Protein AF-A0A8G1W1I5-F1 (afdb_monomer_lite)

InterPro domains:
  IPR006011 Syntaxin, N-terminal domain [PF00804] (60-142)
  IPR010989 SNARE [SSF47661] (13-156)

pLDDT: mean 80.68, std 20.78, range [27.42, 98.44]

Structure (mmCIF, N/CA/C/O backbone):
data_AF-A0A8G1W1I5-F1
#
_entry.id   AF-A0A8G1W1I5-F1
#
loop_
_atom_site.group_PDB
_atom_site.id
_atom_site.type_symbol
_atom_site.label_atom_id
_atom_site.label_alt_id
_atom_site.label_comp_id
_atom_site.label_asym_id
_atom_site.label_entity_id
_atom_site.label_seq_id
_atom_site.pdbx_PDB_ins_code
_atom_site.Cartn_x
_atom_site.Cartn_y
_atom_site.Cartn_z
_atom_site.occupancy
_atom_site.B_iso_or_equiv
_atom_site.auth_seq_id
_atom_site.auth_comp_id
_atom_site.auth_asym_id
_atom_site.auth_atom_id
_atom_site.pdbx_PDB_model_num
ATOM 1 N N . MET A 1 1 ? -33.679 -5.484 43.667 1.00 39.00 1 MET A N 1
ATOM 2 C CA . MET A 1 1 ? -32.614 -6.368 43.149 1.00 39.00 1 MET A CA 1
ATOM 3 C C . MET A 1 1 ? -31.775 -5.535 42.198 1.00 39.00 1 MET A C 1
ATOM 5 O O . MET A 1 1 ? -32.315 -5.038 41.221 1.00 39.00 1 MET A O 1
ATOM 9 N N . ASN A 1 2 ? -30.527 -5.257 42.581 1.00 41.75 2 ASN A N 1
ATOM 10 C CA . ASN A 1 2 ? -29.626 -4.349 41.871 1.00 41.75 2 ASN A CA 1
ATOM 11 C C . ASN A 1 2 ? -29.251 -4.920 40.501 1.00 41.75 2 ASN A C 1
ATOM 13 O O . ASN A 1 2 ? -28.700 -6.016 40.429 1.00 41.75 2 ASN A O 1
ATOM 17 N N . ALA A 1 3 ? -29.507 -4.153 39.441 1.00 48.00 3 ALA A N 1
ATOM 18 C CA . ALA A 1 3 ? -28.845 -4.335 38.160 1.00 48.00 3 ALA A CA 1
ATOM 19 C C . ALA A 1 3 ? -27.374 -3.956 38.358 1.00 48.00 3 ALA A C 1
ATOM 21 O O . ALA A 1 3 ? -27.036 -2.781 38.509 1.00 48.00 3 ALA A O 1
ATOM 22 N N . ILE A 1 4 ? -26.506 -4.960 38.457 1.00 47.53 4 ILE A N 1
ATOM 23 C CA . ILE A 1 4 ? -25.065 -4.743 38.445 1.00 47.53 4 ILE A CA 1
ATOM 24 C C . ILE A 1 4 ? -24.743 -4.273 37.030 1.00 47.53 4 ILE A C 1
ATOM 26 O O . ILE A 1 4 ? -24.875 -5.028 36.072 1.00 47.53 4 ILE A O 1
ATOM 30 N N . ALA A 1 5 ? -24.387 -3.000 36.904 1.00 53.69 5 ALA A N 1
ATOM 31 C CA . ALA A 1 5 ? -23.828 -2.437 35.691 1.00 53.69 5 ALA A CA 1
ATOM 32 C C . ALA A 1 5 ? -22.434 -3.046 35.443 1.00 53.69 5 ALA A C 1
ATOM 34 O O . ALA A 1 5 ? -21.409 -2.422 35.702 1.00 53.69 5 ALA A O 1
ATOM 35 N N . GLU A 1 6 ? -22.384 -4.283 34.953 1.00 52.25 6 GLU A N 1
ATOM 36 C CA . GLU A 1 6 ? -21.333 -4.689 34.021 1.00 52.25 6 GLU A CA 1
ATOM 37 C C . GLU A 1 6 ? -21.623 -3.858 32.752 1.00 52.25 6 GLU A C 1
ATOM 39 O O . GLU A 1 6 ? -22.644 -4.060 32.115 1.00 52.25 6 GLU A O 1
ATOM 44 N N . GLN A 1 7 ? -20.901 -2.807 32.360 1.00 58.50 7 GLN A N 1
ATOM 45 C CA . GLN A 1 7 ? -19.513 -2.863 31.933 1.00 58.50 7 GLN A CA 1
ATOM 46 C C . GLN A 1 7 ? -18.918 -1.451 31.701 1.00 58.50 7 GLN A C 1
ATOM 48 O O . GLN A 1 7 ? -19.291 -0.770 30.748 1.00 58.50 7 GLN A O 1
ATOM 53 N N . PRO A 1 8 ? -17.910 -1.031 32.485 1.00 56.16 8 PRO A N 1
ATOM 54 C CA . PRO A 1 8 ? -17.004 0.068 32.104 1.00 56.16 8 PRO A CA 1
ATOM 55 C C . PRO A 1 8 ? -15.676 -0.430 31.494 1.00 56.16 8 PRO A C 1
ATOM 57 O O . PRO A 1 8 ? -15.034 0.266 30.702 1.00 56.16 8 PRO A O 1
ATOM 60 N N . ALA A 1 9 ? -15.251 -1.644 31.860 1.00 60.19 9 ALA A N 1
ATOM 61 C CA . ALA A 1 9 ? -13.936 -2.188 31.510 1.00 60.19 9 ALA A CA 1
ATOM 62 C C . ALA A 1 9 ? -13.854 -2.719 30.063 1.00 60.19 9 ALA A C 1
ATOM 64 O O . ALA A 1 9 ? -12.841 -2.525 29.386 1.00 60.19 9 ALA A O 1
ATOM 65 N N . ASP A 1 10 ? -14.930 -3.333 29.565 1.00 79.12 10 ASP A N 1
ATOM 66 C CA . ASP A 1 10 ? -14.964 -3.936 28.225 1.00 79.12 10 ASP A CA 1
ATOM 67 C C . ASP A 1 10 ? -15.072 -2.861 27.131 1.00 79.12 10 ASP A C 1
ATOM 69 O O . ASP A 1 10 ? -14.257 -2.803 26.211 1.00 79.12 10 ASP A O 1
ATOM 73 N N . ALA A 1 11 ? -15.967 -1.881 27.313 1.00 85.69 11 ALA A N 1
ATOM 74 C CA . ALA A 1 11 ? -16.103 -0.742 26.403 1.00 85.69 11 ALA A CA 1
ATOM 75 C C . ALA A 1 11 ? -14.797 0.059 26.265 1.00 85.69 11 ALA A C 1
ATOM 77 O O . ALA A 1 11 ? -14.400 0.421 25.157 1.00 85.69 11 ALA A O 1
ATOM 78 N N . THR A 1 12 ? -14.081 0.298 27.369 1.00 90.00 12 THR A N 1
ATOM 79 C CA . THR A 1 12 ? -12.781 0.991 27.335 1.00 90.00 12 THR A CA 1
ATOM 80 C C . THR A 1 12 ? -11.749 0.198 26.532 1.00 90.00 12 THR A C 1
ATOM 82 O O . THR A 1 12 ? -11.032 0.767 25.708 1.00 90.00 12 THR A O 1
ATOM 85 N N . THR A 1 13 ? -11.715 -1.124 26.709 1.00 92.44 13 THR A N 1
ATOM 86 C CA . THR A 1 13 ? -10.848 -2.023 25.938 1.00 92.44 13 THR A CA 1
ATOM 87 C C . THR A 1 13 ? -11.163 -1.967 24.443 1.00 92.44 13 THR A C 1
ATOM 89 O O . THR A 1 13 ? -10.251 -1.824 23.627 1.00 92.44 13 THR A O 1
ATOM 92 N N . LEU A 1 14 ? -12.442 -2.014 24.062 1.00 93.12 14 LEU A N 1
ATOM 93 C CA . LEU A 1 14 ? -12.872 -1.945 22.661 1.00 93.12 14 LEU A CA 1
ATOM 94 C C . LEU A 1 14 ? -12.543 -0.596 22.015 1.00 93.12 14 LEU A C 1
ATOM 96 O O . LEU A 1 14 ? -12.074 -0.553 20.877 1.00 93.12 14 LEU A O 1
ATOM 100 N N . LEU A 1 15 ? -12.721 0.504 22.747 1.00 94.00 15 LEU A N 1
ATOM 101 C CA . LEU A 1 15 ? -12.349 1.843 22.287 1.00 94.00 15 LEU A CA 1
ATOM 102 C C . LEU A 1 15 ? -10.834 1.984 22.102 1.00 94.00 15 LEU A C 1
ATOM 104 O O . LEU A 1 15 ? -10.393 2.585 21.122 1.00 94.00 15 LEU A O 1
ATOM 108 N N . ASN A 1 16 ? -10.034 1.396 22.994 1.00 95.12 16 ASN A N 1
ATOM 109 C CA . ASN A 1 16 ? -8.581 1.365 22.842 1.00 95.12 16 ASN A CA 1
ATOM 110 C C . ASN A 1 16 ? -8.162 0.570 21.599 1.00 95.12 16 ASN A C 1
ATOM 112 O O . ASN A 1 16 ? -7.307 1.038 20.856 1.00 95.12 16 ASN A O 1
ATOM 116 N N . LYS A 1 17 ? -8.817 -0.560 21.304 1.00 94.81 17 LYS A N 1
ATOM 117 C CA . LYS A 1 17 ? -8.586 -1.304 20.053 1.00 94.81 17 LYS A CA 1
ATOM 118 C C . LYS A 1 17 ? -9.006 -0.508 18.812 1.00 94.81 17 LYS A C 1
ATOM 120 O O . LYS A 1 17 ? -8.340 -0.574 17.787 1.00 94.81 17 LYS A O 1
ATOM 125 N N . CYS A 1 18 ? -10.084 0.278 18.882 1.00 96.06 18 CYS A N 1
ATOM 126 C CA . CYS A 1 18 ? -10.459 1.176 17.782 1.00 96.06 18 CYS A CA 1
ATOM 127 C C . CYS A 1 18 ? -9.399 2.260 17.547 1.00 96.06 18 CYS A C 1
ATOM 129 O O . CYS A 1 18 ? -9.142 2.612 16.395 1.00 96.06 18 CYS A O 1
ATOM 131 N N . ARG A 1 19 ? -8.784 2.779 18.620 1.00 96.88 19 ARG A N 1
ATOM 132 C CA . ARG A 1 19 ? -7.646 3.704 18.529 1.00 96.88 19 ARG A CA 1
ATOM 133 C C . ARG A 1 19 ? -6.437 3.022 17.892 1.00 96.88 19 ARG A C 1
ATOM 135 O O . ARG A 1 19 ? -5.950 3.543 16.903 1.00 96.88 19 ARG A O 1
ATOM 142 N N . GLU A 1 20 ? -6.060 1.833 18.364 1.00 97.31 20 GLU A N 1
ATOM 143 C CA . GLU A 1 20 ? -4.968 1.029 17.790 1.00 97.31 20 GLU A CA 1
ATOM 144 C C . GLU A 1 20 ? -5.143 0.828 16.278 1.00 97.31 20 GLU A C 1
ATOM 146 O O . GLU A 1 20 ? -4.200 1.005 15.513 1.00 97.31 20 GLU A O 1
ATOM 151 N N . ILE A 1 21 ? -6.366 0.528 15.820 1.00 97.81 21 ILE A N 1
ATOM 152 C CA . ILE A 1 21 ? -6.627 0.409 14.382 1.00 97.81 21 ILE A CA 1
ATOM 153 C C . ILE A 1 21 ? -6.419 1.746 13.665 1.00 97.81 21 ILE A C 1
ATOM 155 O O . ILE A 1 21 ? -5.837 1.759 12.587 1.00 97.81 21 ILE A O 1
ATOM 159 N N . ASN A 1 22 ? -6.911 2.858 14.216 1.00 98.19 22 ASN A N 1
ATOM 160 C CA . ASN A 1 22 ? -6.741 4.171 13.587 1.00 98.19 22 ASN A CA 1
ATOM 161 C C . ASN A 1 22 ? -5.270 4.607 13.538 1.00 98.19 22 ASN A C 1
ATOM 163 O O . ASN A 1 22 ? -4.857 5.165 12.523 1.00 98.19 22 ASN A O 1
ATOM 167 N N . ASP A 1 23 ? -4.489 4.308 14.574 1.00 98.44 23 ASP A N 1
ATOM 168 C CA . ASP A 1 23 ? -3.048 4.563 14.598 1.00 98.44 23 ASP A CA 1
ATOM 169 C C . ASP A 1 23 ? -2.349 3.708 13.527 1.00 98.44 23 ASP A C 1
ATOM 171 O O . ASP A 1 23 ? -1.632 4.236 12.681 1.00 98.44 23 ASP A O 1
ATOM 175 N N . GLY A 1 24 ? -2.685 2.415 13.439 1.00 98.31 24 GLY A N 1
ATOM 176 C CA . GLY A 1 24 ? -2.182 1.542 12.377 1.00 98.31 24 GLY A CA 1
ATOM 177 C C . GLY A 1 24 ? -2.589 1.986 10.964 1.00 98.31 24 GLY A C 1
ATOM 178 O O . GLY A 1 24 ? -1.804 1.860 10.028 1.00 98.31 24 GLY A O 1
ATOM 179 N N . ILE A 1 25 ? -3.790 2.551 10.778 1.00 98.31 25 ILE A N 1
ATOM 180 C CA . ILE A 1 25 ? -4.194 3.170 9.502 1.00 98.31 25 ILE A CA 1
ATOM 181 C C . ILE A 1 25 ? -3.290 4.365 9.182 1.00 98.31 25 ILE A C 1
ATOM 183 O O . ILE A 1 25 ? -2.874 4.513 8.033 1.00 98.31 25 ILE A O 1
ATOM 187 N N . ALA A 1 26 ? -2.994 5.217 10.166 1.00 98.44 26 ALA A N 1
ATOM 188 C CA . ALA A 1 26 ? -2.124 6.374 9.974 1.00 98.44 26 ALA A CA 1
ATOM 189 C C . ALA A 1 26 ? -0.693 5.951 9.602 1.00 98.44 26 ALA A C 1
ATOM 191 O O . ALA A 1 26 ? -0.114 6.525 8.677 1.00 98.44 26 ALA A O 1
ATOM 192 N N . ASP A 1 27 ? -0.169 4.903 10.237 1.00 98.25 27 ASP A N 1
ATOM 193 C CA . ASP A 1 27 ? 1.146 4.340 9.920 1.00 98.25 27 ASP A CA 1
ATOM 194 C C . ASP A 1 27 ? 1.192 3.763 8.500 1.00 98.25 27 ASP A C 1
ATOM 196 O O . ASP A 1 27 ? 2.119 4.042 7.736 1.00 98.25 27 ASP A O 1
ATOM 200 N N . LEU A 1 28 ? 0.165 3.002 8.099 1.00 97.75 28 LEU A N 1
ATOM 201 C CA . LEU A 1 28 ? 0.064 2.467 6.738 1.00 97.75 28 LEU A CA 1
ATOM 202 C C . LEU A 1 28 ? -0.063 3.572 5.694 1.00 97.75 28 LEU A C 1
ATOM 204 O O . LEU A 1 28 ? 0.555 3.487 4.631 1.00 97.75 28 LEU A O 1
ATOM 208 N N . LYS A 1 29 ? -0.808 4.633 6.008 1.00 98.06 29 LYS A N 1
ATOM 209 C CA . LYS A 1 29 ? -0.901 5.815 5.155 1.00 98.06 29 LYS A CA 1
ATOM 210 C C . LYS A 1 29 ? 0.467 6.478 4.983 1.00 98.06 29 LYS A C 1
ATOM 212 O O . LYS A 1 29 ? 0.871 6.742 3.853 1.00 98.06 29 LYS A O 1
ATOM 217 N N . ALA A 1 30 ? 1.201 6.704 6.073 1.00 98.12 30 ALA A N 1
ATOM 218 C CA . ALA A 1 30 ? 2.539 7.290 6.021 1.00 98.12 30 ALA A CA 1
ATOM 219 C C . ALA A 1 30 ? 3.518 6.406 5.228 1.00 98.12 30 ALA A C 1
ATOM 221 O O . ALA A 1 30 ? 4.293 6.907 4.412 1.00 98.12 30 ALA A O 1
ATOM 222 N N . LYS A 1 31 ? 3.444 5.080 5.402 1.00 97.25 31 LYS A N 1
ATOM 223 C CA . LYS A 1 31 ? 4.237 4.116 4.628 1.00 97.25 31 LYS A CA 1
ATOM 224 C C . LYS A 1 31 ? 3.894 4.164 3.135 1.00 97.25 31 LYS A C 1
ATOM 226 O O . LYS A 1 31 ? 4.811 4.180 2.316 1.00 97.25 31 LYS A O 1
ATOM 231 N N . ARG A 1 32 ? 2.608 4.252 2.773 1.00 96.88 32 ARG A N 1
ATOM 232 C CA . ARG A 1 32 ? 2.152 4.404 1.380 1.00 96.88 32 ARG A CA 1
ATOM 2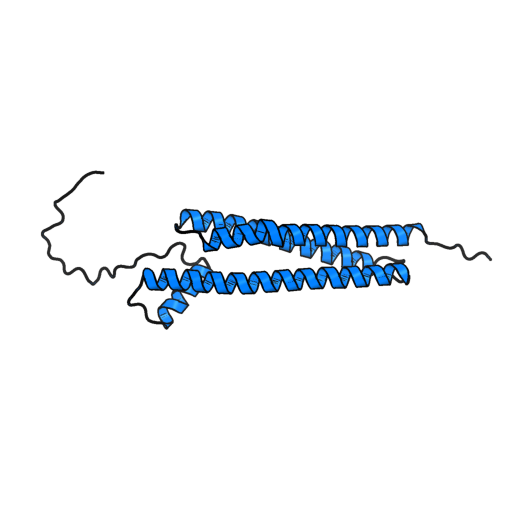33 C C . ARG A 1 32 ? 2.654 5.708 0.754 1.00 96.88 32 ARG A C 1
ATOM 235 O O . ARG A 1 32 ? 3.164 5.702 -0.360 1.00 96.88 32 ARG A O 1
ATOM 242 N N . GLU A 1 33 ? 2.487 6.824 1.452 1.00 97.00 33 GLU A N 1
ATOM 243 C CA . GLU A 1 33 ? 2.802 8.157 0.921 1.00 97.00 33 GLU A CA 1
ATOM 244 C C . GLU A 1 33 ? 4.308 8.446 0.892 1.00 97.00 33 GLU A C 1
ATOM 246 O O . GLU A 1 33 ? 4.761 9.207 0.043 1.00 97.00 33 GLU A O 1
ATOM 251 N N . GLY A 1 34 ? 5.086 7.821 1.780 1.00 97.00 34 GLY A N 1
ATOM 252 C CA . GLY A 1 34 ? 6.540 7.952 1.824 1.00 97.00 34 GLY A CA 1
ATOM 253 C C . GLY A 1 34 ? 7.267 6.810 1.117 1.00 97.00 34 GLY A C 1
ATOM 254 O O . GLY A 1 34 ? 7.826 6.988 0.038 1.00 97.00 34 GLY A O 1
ATOM 255 N N . GLN A 1 35 ? 7.287 5.634 1.747 1.00 96.75 35 GLN A N 1
ATOM 256 C CA . GLN A 1 35 ? 8.145 4.515 1.338 1.00 96.75 35 GLN A CA 1
ATOM 257 C C . GLN A 1 35 ? 7.690 3.893 0.018 1.00 96.75 35 GLN A C 1
ATOM 259 O O . GLN A 1 35 ? 8.504 3.733 -0.888 1.00 96.75 35 GLN A O 1
ATOM 264 N N . LEU A 1 36 ? 6.396 3.584 -0.116 1.00 95.50 36 LEU A N 1
ATOM 265 C CA . LEU A 1 36 ? 5.873 2.969 -1.337 1.00 95.50 36 LEU A CA 1
ATOM 266 C C . LEU A 1 36 ? 6.006 3.918 -2.530 1.00 95.50 36 LEU A C 1
ATOM 268 O O . LEU A 1 36 ? 6.514 3.517 -3.570 1.00 95.50 36 LEU A O 1
ATOM 272 N N . ALA A 1 37 ? 5.609 5.184 -2.372 1.00 95.56 37 ALA A N 1
ATOM 273 C CA . ALA A 1 37 ? 5.744 6.179 -3.432 1.00 95.56 37 ALA A CA 1
ATOM 274 C C . ALA A 1 37 ? 7.208 6.358 -3.882 1.00 95.56 37 ALA A C 1
ATOM 276 O O . ALA A 1 37 ? 7.479 6.458 -5.079 1.00 95.56 37 ALA A O 1
ATOM 277 N N . ALA A 1 38 ? 8.163 6.360 -2.945 1.00 95.81 38 ALA A N 1
ATOM 278 C CA . ALA A 1 38 ? 9.585 6.425 -3.271 1.00 95.81 38 ALA A CA 1
ATOM 279 C C . ALA A 1 38 ? 10.070 5.171 -4.019 1.00 95.81 38 ALA A C 1
ATOM 281 O O . ALA A 1 38 ? 10.740 5.304 -5.042 1.00 95.81 38 ALA A O 1
ATOM 282 N N . ALA A 1 39 ? 9.697 3.972 -3.560 1.00 94.06 39 ALA A N 1
ATOM 283 C CA . ALA A 1 39 ? 10.060 2.714 -4.214 1.00 94.06 39 ALA A CA 1
ATOM 284 C C . ALA A 1 39 ? 9.480 2.610 -5.633 1.00 94.06 39 ALA A C 1
ATOM 286 O O . ALA A 1 39 ? 10.174 2.209 -6.563 1.00 94.06 39 ALA A O 1
ATOM 287 N N . GLN A 1 40 ? 8.237 3.052 -5.825 1.00 93.75 40 GLN A N 1
ATOM 288 C CA . GLN A 1 40 ? 7.594 3.122 -7.137 1.00 93.75 40 GLN A CA 1
ATOM 289 C C . GLN A 1 40 ? 8.312 4.073 -8.092 1.00 93.75 40 GLN A C 1
ATOM 291 O O . GLN A 1 40 ? 8.510 3.734 -9.255 1.00 93.75 40 GLN A O 1
ATOM 296 N N . ASN A 1 41 ? 8.715 5.258 -7.628 1.00 93.88 41 ASN A N 1
ATOM 297 C CA . ASN A 1 41 ? 9.476 6.179 -8.471 1.00 93.88 41 ASN A CA 1
ATOM 298 C C . ASN A 1 41 ? 10.860 5.608 -8.804 1.00 93.88 41 ASN A C 1
ATOM 300 O O . ASN A 1 41 ? 11.236 5.619 -9.967 1.00 93.88 41 ASN A O 1
ATOM 304 N N . ALA A 1 42 ? 11.561 5.006 -7.836 1.00 91.06 42 ALA A N 1
ATOM 305 C CA . ALA A 1 42 ? 12.837 4.334 -8.089 1.00 91.06 42 ALA A CA 1
ATOM 306 C C . ALA A 1 42 ? 12.709 3.206 -9.129 1.00 91.06 42 ALA A C 1
ATOM 308 O O . ALA A 1 42 ? 13.580 3.046 -9.980 1.00 91.06 42 ALA A O 1
ATOM 309 N N . MET A 1 43 ? 11.602 2.460 -9.100 1.00 89.19 43 MET A N 1
ATOM 310 C CA . MET A 1 43 ? 11.295 1.434 -10.095 1.00 89.19 43 MET A CA 1
ATOM 311 C C . MET A 1 43 ? 11.104 2.030 -11.495 1.00 89.19 43 MET A C 1
ATOM 313 O O . MET A 1 43 ? 11.666 1.527 -12.466 1.00 89.19 43 MET A O 1
ATOM 317 N N . LEU A 1 44 ? 10.348 3.124 -11.601 1.00 89.31 44 LEU A N 1
ATOM 318 C CA . LEU A 1 44 ? 10.128 3.827 -12.868 1.00 89.31 44 LEU A CA 1
ATOM 319 C C . LEU A 1 44 ? 11.418 4.472 -13.401 1.00 89.31 44 LEU A C 1
ATOM 321 O O . LEU A 1 44 ? 11.629 4.505 -14.609 1.00 89.31 44 LEU A O 1
ATOM 325 N N . ASP A 1 45 ? 12.289 4.954 -12.522 1.00 88.44 45 ASP A N 1
ATOM 326 C CA . ASP A 1 45 ? 13.530 5.638 -12.899 1.00 88.44 45 ASP A CA 1
ATOM 327 C C . ASP A 1 45 ? 14.700 4.669 -13.149 1.00 88.44 45 ASP A C 1
ATOM 329 O O . ASP A 1 45 ? 15.740 5.080 -13.663 1.00 88.44 45 ASP A O 1
ATOM 333 N N . SER A 1 46 ? 14.542 3.382 -12.815 1.00 82.62 46 SER A N 1
ATOM 334 C CA . SER A 1 46 ? 15.573 2.360 -13.023 1.00 82.62 46 SER A CA 1
ATOM 335 C C . SER A 1 46 ? 15.970 2.280 -14.496 1.00 82.62 46 SER A C 1
ATOM 337 O O . SER A 1 46 ? 15.110 2.197 -15.364 1.00 82.62 46 SER A O 1
ATOM 339 N N . SER A 1 47 ? 17.260 2.304 -14.817 1.00 73.12 47 SER A N 1
ATOM 340 C CA . SER A 1 47 ? 17.730 2.348 -16.214 1.00 73.12 47 SER A CA 1
ATOM 341 C C . SER A 1 47 ? 18.464 1.078 -16.637 1.00 73.12 47 SER A C 1
ATOM 343 O O . SER A 1 47 ? 18.585 0.780 -17.826 1.00 73.12 47 SER A O 1
ATOM 345 N N . THR A 1 48 ? 18.920 0.300 -15.657 1.00 74.19 48 THR A N 1
ATOM 346 C CA . THR A 1 48 ? 19.663 -0.946 -15.854 1.00 74.19 48 THR A CA 1
ATOM 347 C C . THR A 1 48 ? 18.930 -2.133 -15.232 1.00 74.19 48 THR A C 1
ATOM 349 O O . THR A 1 48 ? 18.192 -1.978 -14.262 1.00 74.19 48 THR A O 1
ATOM 352 N N . GLY A 1 49 ? 19.180 -3.350 -15.731 1.00 73.94 49 GLY A N 1
ATOM 353 C CA . GLY A 1 49 ? 18.555 -4.564 -15.181 1.00 73.94 49 GLY A CA 1
ATOM 354 C C . GLY A 1 49 ? 18.879 -4.815 -13.700 1.00 73.94 49 GLY A C 1
ATOM 355 O O . GLY A 1 49 ? 18.047 -5.328 -12.960 1.00 73.94 49 GLY A O 1
ATOM 356 N N . LYS A 1 50 ? 20.063 -4.395 -13.229 1.00 78.50 50 LYS A N 1
ATOM 357 C CA . LYS A 1 50 ? 20.440 -4.510 -11.810 1.00 78.50 50 LYS A CA 1
ATOM 358 C C . LYS A 1 50 ? 19.659 -3.534 -10.925 1.00 78.50 50 LYS A C 1
ATOM 360 O O . LYS A 1 50 ? 19.233 -3.914 -9.838 1.00 78.50 50 LYS A O 1
ATOM 365 N N . GLU A 1 51 ? 19.491 -2.288 -11.368 1.00 80.75 51 GLU A N 1
ATOM 366 C CA . GLU A 1 51 ? 18.667 -1.294 -10.665 1.00 80.75 51 GLU A CA 1
ATOM 367 C C . GLU A 1 51 ? 17.202 -1.729 -10.624 1.00 80.75 51 GLU A C 1
ATOM 369 O O . GLU A 1 51 ? 16.580 -1.657 -9.567 1.00 80.75 51 GLU A O 1
ATOM 374 N N . ASP A 1 52 ? 16.690 -2.241 -11.746 1.00 81.81 52 ASP A N 1
ATOM 375 C CA . ASP A 1 52 ? 15.328 -2.763 -11.876 1.00 81.81 52 ASP A CA 1
ATOM 376 C C . ASP A 1 52 ? 15.086 -3.908 -10.880 1.00 81.81 52 ASP A C 1
ATOM 378 O O . ASP A 1 52 ? 14.131 -3.866 -10.108 1.00 81.81 52 ASP A O 1
ATOM 382 N N . GLN A 1 53 ? 16.007 -4.872 -10.783 1.00 83.81 53 GLN A N 1
ATOM 383 C CA . GLN A 1 53 ? 15.895 -5.978 -9.828 1.00 83.81 53 GLN A CA 1
ATOM 384 C C . GLN A 1 53 ? 15.840 -5.504 -8.366 1.00 83.81 53 GLN A C 1
ATOM 386 O O . GLN A 1 53 ? 14.990 -5.961 -7.599 1.00 83.81 53 GLN A O 1
ATOM 391 N N . VAL A 1 54 ? 16.732 -4.593 -7.964 1.00 87.56 54 VAL A N 1
ATOM 392 C CA . VAL A 1 54 ? 16.767 -4.068 -6.586 1.00 87.56 54 VAL A CA 1
ATOM 393 C C . VAL A 1 54 ? 15.509 -3.250 -6.281 1.00 87.56 54 VAL A C 1
ATOM 395 O O . VAL A 1 54 ? 14.940 -3.367 -5.191 1.00 87.56 54 VAL A O 1
ATOM 398 N N . ALA A 1 55 ? 15.053 -2.443 -7.242 1.00 87.81 55 ALA A N 1
ATOM 399 C CA . ALA A 1 55 ? 13.841 -1.650 -7.106 1.00 87.81 55 ALA A CA 1
ATOM 400 C C . ALA A 1 55 ? 12.594 -2.538 -6.980 1.00 87.81 55 ALA A C 1
ATOM 402 O O . ALA A 1 55 ? 11.789 -2.300 -6.079 1.00 87.81 55 ALA A O 1
ATOM 403 N N . ARG A 1 56 ? 12.477 -3.606 -7.787 1.00 87.94 56 ARG A N 1
ATOM 404 C CA . ARG A 1 56 ? 11.400 -4.610 -7.675 1.00 87.94 56 ARG A CA 1
ATOM 405 C C . ARG A 1 56 ? 11.374 -5.268 -6.307 1.00 87.94 56 ARG A C 1
ATOM 407 O O . ARG A 1 56 ? 10.349 -5.236 -5.646 1.00 87.94 56 ARG A O 1
ATOM 414 N N . GLN A 1 57 ? 12.510 -5.788 -5.842 1.00 91.12 57 GLN A N 1
ATOM 415 C CA . GLN A 1 57 ? 12.587 -6.449 -4.534 1.00 91.12 57 GLN A CA 1
ATOM 416 C C . GLN A 1 57 ? 12.177 -5.517 -3.388 1.00 91.12 57 GLN A C 1
ATOM 418 O O . GLN A 1 57 ? 11.474 -5.925 -2.464 1.00 91.12 57 GLN A O 1
ATOM 423 N N . THR A 1 58 ? 12.608 -4.255 -3.451 1.00 93.06 58 THR A N 1
ATOM 424 C CA . THR A 1 58 ? 12.242 -3.240 -2.455 1.00 93.06 58 THR A CA 1
ATOM 425 C C . THR A 1 58 ? 10.748 -2.928 -2.506 1.00 93.06 58 THR A C 1
ATOM 427 O O . THR A 1 58 ? 10.105 -2.818 -1.461 1.00 93.06 58 THR A O 1
ATOM 430 N N . LEU A 1 59 ? 10.193 -2.796 -3.712 1.00 92.12 59 LEU A N 1
ATOM 431 C CA . LEU A 1 59 ? 8.775 -2.547 -3.929 1.00 92.12 59 LEU A CA 1
ATOM 432 C C . LEU A 1 59 ? 7.921 -3.705 -3.397 1.00 92.12 59 LEU A C 1
ATOM 434 O O . LEU A 1 59 ? 7.043 -3.461 -2.573 1.00 92.12 59 LEU A O 1
ATOM 438 N N . ASP A 1 60 ? 8.236 -4.942 -3.786 1.00 91.50 60 ASP A N 1
ATOM 439 C CA . ASP A 1 60 ? 7.531 -6.157 -3.360 1.00 91.50 60 ASP A CA 1
ATOM 440 C C . ASP A 1 60 ? 7.507 -6.272 -1.829 1.00 91.50 60 ASP A C 1
ATOM 442 O O . ASP A 1 60 ? 6.455 -6.492 -1.229 1.00 91.50 60 ASP A O 1
ATOM 446 N N . TYR A 1 61 ? 8.650 -6.032 -1.176 1.00 95.50 61 TYR A N 1
ATOM 447 C CA . TYR A 1 61 ? 8.749 -6.045 0.284 1.00 95.50 61 TYR A CA 1
ATOM 448 C C . TYR A 1 61 ? 7.805 -5.024 0.945 1.00 95.50 61 TYR A C 1
ATOM 450 O O . TYR A 1 61 ? 7.075 -5.358 1.881 1.00 95.50 61 TYR A O 1
ATOM 458 N N . ILE A 1 62 ? 7.789 -3.777 0.460 1.00 94.75 62 ILE A N 1
ATOM 459 C CA . ILE A 1 62 ? 6.940 -2.714 1.024 1.00 94.75 62 ILE A CA 1
ATOM 460 C C . ILE A 1 62 ? 5.455 -3.006 0.768 1.00 94.75 62 ILE A C 1
ATOM 462 O O . ILE A 1 62 ? 4.615 -2.775 1.644 1.00 94.75 62 ILE A O 1
ATOM 466 N N . GLU A 1 63 ? 5.115 -3.511 -0.418 1.00 93.19 63 GLU A N 1
ATOM 467 C CA . GLU A 1 63 ? 3.751 -3.915 -0.754 1.00 93.19 63 GLU A CA 1
ATOM 468 C C . GLU A 1 63 ? 3.259 -5.042 0.157 1.00 93.19 63 GLU A C 1
ATOM 470 O O . GLU A 1 63 ? 2.138 -4.972 0.674 1.00 93.19 63 GLU A O 1
ATOM 475 N N . ASP A 1 64 ? 4.102 -6.037 0.424 1.00 95.81 64 ASP A N 1
ATOM 476 C CA . ASP A 1 64 ? 3.800 -7.120 1.353 1.00 95.81 64 ASP A CA 1
ATOM 477 C C . ASP A 1 64 ? 3.596 -6.617 2.783 1.00 95.81 64 ASP A C 1
ATOM 479 O O . ASP A 1 64 ? 2.627 -7.018 3.438 1.00 95.81 64 ASP A O 1
ATOM 483 N N . GLU A 1 65 ? 4.438 -5.704 3.274 1.00 96.00 65 GLU A N 1
ATOM 484 C CA . GLU A 1 65 ? 4.255 -5.076 4.587 1.00 96.00 65 GLU A CA 1
ATOM 485 C C . GLU A 1 65 ? 2.908 -4.346 4.689 1.00 96.00 65 GLU A C 1
ATOM 487 O O . GLU A 1 65 ? 2.166 -4.540 5.657 1.00 96.00 65 GLU A O 1
ATOM 492 N N . ILE A 1 66 ? 2.556 -3.539 3.681 1.00 94.62 66 ILE A N 1
ATOM 493 C CA . ILE A 1 66 ? 1.285 -2.801 3.651 1.00 94.62 66 ILE A CA 1
ATOM 494 C C . ILE A 1 66 ? 0.097 -3.771 3.621 1.00 94.62 66 ILE A C 1
ATOM 496 O O . ILE A 1 66 ? -0.860 -3.621 4.388 1.00 94.62 66 ILE A O 1
ATOM 500 N N . ASN A 1 67 ? 0.159 -4.799 2.773 1.00 94.50 67 ASN A N 1
ATOM 501 C CA . ASN A 1 67 ? -0.901 -5.795 2.645 1.00 94.50 67 ASN A CA 1
ATOM 502 C C . ASN A 1 67 ? -1.073 -6.628 3.923 1.00 94.50 67 ASN A C 1
ATOM 504 O O . ASN A 1 67 ? -2.207 -6.894 4.337 1.00 94.50 67 ASN A O 1
ATOM 508 N N . ASN A 1 68 ? 0.029 -7.005 4.576 1.00 95.88 68 ASN A N 1
ATOM 509 C CA . ASN A 1 68 ? 0.018 -7.656 5.886 1.00 95.88 68 ASN A CA 1
ATOM 510 C C . ASN A 1 68 ? -0.608 -6.754 6.953 1.00 95.88 68 ASN A C 1
ATOM 512 O O . ASN A 1 68 ? -1.474 -7.212 7.701 1.00 95.88 68 ASN A O 1
ATOM 516 N N . GLY A 1 69 ? -0.253 -5.468 6.971 1.00 95.56 69 GLY A N 1
ATOM 517 C CA . GLY A 1 69 ? -0.866 -4.485 7.859 1.00 95.56 69 GLY A CA 1
ATOM 518 C C . GLY A 1 69 ? -2.377 -4.385 7.654 1.00 95.56 69 GLY A C 1
ATOM 519 O O . GLY A 1 69 ? -3.144 -4.521 8.606 1.00 95.56 69 GLY A O 1
ATOM 520 N N . PHE A 1 70 ? -2.851 -4.256 6.411 1.00 96.44 70 PHE A N 1
ATOM 521 C CA . PHE A 1 70 ? -4.291 -4.230 6.141 1.00 96.44 70 PHE A CA 1
ATOM 522 C C . PHE A 1 70 ? -5.006 -5.521 6.556 1.00 96.44 70 PHE A C 1
ATOM 524 O O . PHE A 1 70 ? -6.145 -5.455 7.025 1.00 96.44 70 PHE A O 1
ATOM 531 N N . ARG A 1 71 ? -4.386 -6.698 6.384 1.00 97.44 71 ARG A N 1
ATOM 532 C CA . ARG A 1 71 ? -4.936 -7.973 6.881 1.00 97.44 71 ARG A CA 1
ATOM 533 C C . ARG A 1 71 ? -5.083 -7.947 8.404 1.00 97.44 71 ARG A C 1
ATOM 535 O O . ARG A 1 71 ? -6.187 -8.166 8.898 1.00 97.44 71 ARG A O 1
ATOM 542 N N . TYR A 1 72 ? -4.024 -7.569 9.120 1.00 97.69 72 TYR A N 1
ATOM 543 C CA . TYR A 1 72 ? -4.032 -7.444 10.579 1.00 97.69 72 TYR A CA 1
ATOM 544 C C . TYR A 1 72 ? -5.144 -6.510 11.080 1.00 97.69 72 TYR A C 1
ATOM 546 O O . TYR A 1 72 ? -5.935 -6.885 11.948 1.00 97.69 72 TYR A O 1
ATOM 554 N N . LEU A 1 73 ? -5.264 -5.316 10.491 1.00 97.38 73 LEU A N 1
ATOM 555 C CA . LEU A 1 73 ? -6.265 -4.328 10.902 1.00 97.38 73 LEU A CA 1
ATOM 556 C C . LEU A 1 73 ? -7.702 -4.798 10.640 1.00 97.38 73 LEU A C 1
ATOM 558 O O . LEU A 1 73 ? -8.591 -4.555 11.462 1.00 97.38 73 LEU A O 1
ATOM 562 N N . ARG A 1 74 ? -7.949 -5.507 9.529 1.00 97.06 74 ARG A N 1
ATOM 563 C CA . ARG A 1 74 ? -9.258 -6.126 9.256 1.00 97.06 74 ARG A CA 1
ATOM 564 C C . ARG A 1 74 ? -9.599 -7.194 10.293 1.00 97.06 74 ARG A C 1
ATOM 566 O O . ARG A 1 74 ? -10.735 -7.227 10.770 1.00 97.06 74 ARG A O 1
ATOM 573 N N . ASP A 1 75 ? -8.634 -8.031 10.658 1.00 97.19 75 ASP A N 1
ATOM 574 C CA . ASP A 1 75 ? -8.833 -9.081 11.657 1.00 97.19 75 ASP A CA 1
ATOM 575 C C . ASP A 1 75 ? -9.093 -8.497 13.046 1.00 97.19 75 ASP A C 1
ATOM 577 O O . ASP A 1 75 ? -9.988 -8.963 13.757 1.00 97.19 75 ASP A O 1
ATOM 581 N N . LEU A 1 76 ? -8.372 -7.439 13.425 1.00 95.81 76 LEU A N 1
ATOM 582 C CA . LEU A 1 76 ? -8.604 -6.728 14.678 1.00 95.81 76 LEU A CA 1
ATOM 583 C C . LEU A 1 76 ? -10.003 -6.098 14.707 1.00 95.81 76 LEU A C 1
ATOM 585 O O . LEU A 1 76 ? -10.741 -6.288 15.675 1.00 95.81 76 LEU A O 1
ATOM 589 N N . LEU A 1 77 ? -10.421 -5.442 13.620 1.00 95.62 77 LEU A N 1
ATOM 590 C CA . LEU A 1 77 ? -11.767 -4.877 13.492 1.00 95.62 77 LEU A CA 1
ATOM 591 C C . LEU A 1 77 ? -12.858 -5.955 13.591 1.00 95.62 77 LEU A C 1
ATOM 593 O O . LEU A 1 77 ? -13.878 -5.749 14.252 1.00 95.62 77 LEU A O 1
ATOM 597 N N . LYS A 1 78 ? -12.648 -7.116 12.961 1.00 95.38 78 LYS A N 1
ATOM 598 C CA . LYS A 1 78 ? -13.567 -8.259 13.044 1.00 95.38 78 LYS A CA 1
ATOM 599 C C . LYS A 1 78 ? -13.687 -8.774 14.479 1.00 95.38 78 LYS A C 1
ATOM 601 O O . LYS A 1 78 ? -14.803 -8.993 14.940 1.00 95.38 78 LYS A O 1
ATOM 606 N N . LYS A 1 79 ? -12.567 -8.908 15.197 1.00 94.12 79 LYS A N 1
ATOM 607 C CA . LYS A 1 79 ? -12.551 -9.318 16.612 1.00 94.12 79 LYS A CA 1
ATOM 608 C C . LYS A 1 79 ? -13.322 -8.337 17.499 1.00 94.12 79 LYS A C 1
ATOM 610 O O . LYS A 1 79 ? -14.118 -8.776 18.323 1.00 94.12 79 LYS A O 1
ATOM 615 N N . ILE A 1 80 ? -13.157 -7.025 17.296 1.00 92.88 80 ILE A N 1
ATOM 616 C CA . ILE A 1 80 ? -13.916 -5.999 18.039 1.00 92.88 80 ILE A CA 1
ATOM 617 C C . ILE A 1 80 ? -15.423 -6.195 17.842 1.00 92.88 80 ILE A C 1
ATOM 619 O O . ILE A 1 80 ? -16.160 -6.259 18.820 1.00 92.88 80 ILE A O 1
ATOM 623 N N . LYS A 1 81 ? -15.878 -6.366 16.592 1.00 90.94 81 LYS A N 1
ATOM 624 C CA . LYS A 1 81 ? -17.302 -6.569 16.260 1.00 90.94 81 LYS A CA 1
ATOM 625 C C . LYS A 1 81 ? -17.907 -7.850 16.850 1.00 90.94 81 LYS A C 1
ATOM 627 O O . LYS A 1 81 ? -19.122 -7.946 16.955 1.00 90.94 81 LYS A O 1
ATOM 632 N N . GLN A 1 82 ? -17.079 -8.836 17.192 1.00 90.75 82 GLN A N 1
ATOM 633 C CA . GLN A 1 82 ? -17.504 -10.117 17.770 1.00 90.75 82 GLN A CA 1
ATOM 634 C C . GLN A 1 82 ? -17.430 -10.142 19.301 1.00 90.75 82 GLN A C 1
ATOM 636 O O . GLN A 1 82 ? -17.903 -11.094 19.917 1.00 90.75 82 GLN A O 1
ATOM 641 N N . THR A 1 83 ? -16.826 -9.127 19.921 1.00 89.31 83 THR A N 1
ATOM 642 C CA . THR A 1 83 ? -16.668 -9.076 21.376 1.00 89.31 83 THR A CA 1
ATOM 643 C C . THR A 1 83 ? -17.977 -8.593 22.020 1.00 89.31 83 THR A C 1
ATOM 645 O O . THR A 1 83 ? -18.605 -7.668 21.485 1.00 89.31 83 THR A O 1
ATOM 648 N N . PRO A 1 84 ? -18.419 -9.184 23.149 1.00 85.06 84 PRO A N 1
ATOM 649 C CA . PRO A 1 84 ? -19.490 -8.624 23.978 1.00 85.06 84 PRO A CA 1
ATOM 650 C C . PRO A 1 84 ? -19.242 -7.144 24.318 1.00 85.06 84 PRO A C 1
ATOM 652 O O . PRO A 1 84 ? -18.120 -6.664 24.234 1.00 85.06 84 PRO A O 1
ATOM 655 N N . GLY A 1 85 ? -20.294 -6.367 24.580 1.00 81.56 85 GLY A N 1
ATOM 656 C CA . GLY A 1 85 ? -20.159 -4.918 24.808 1.00 81.56 85 GLY A CA 1
ATOM 657 C C . GLY A 1 85 ? -19.924 -4.077 23.542 1.00 81.56 85 GLY A C 1
ATOM 658 O O . GLY A 1 85 ? -20.108 -2.861 23.570 1.00 81.56 85 GLY A O 1
ATOM 659 N N . SER A 1 86 ? -19.624 -4.696 22.392 1.00 80.12 86 SER A N 1
ATOM 660 C CA . SER A 1 86 ? -19.501 -3.979 21.115 1.00 80.12 86 SER A CA 1
ATOM 661 C C . SER A 1 86 ? -20.797 -3.306 20.666 1.00 80.12 86 SER A C 1
ATOM 663 O O . SER A 1 86 ? -20.722 -2.319 19.948 1.00 80.12 86 SER A O 1
ATOM 665 N N . GLY A 1 87 ? -21.966 -3.795 21.095 1.00 80.69 87 GLY A N 1
ATOM 666 C CA . GLY A 1 87 ? -23.286 -3.231 20.781 1.00 80.69 87 GLY A CA 1
ATOM 667 C C . GLY A 1 87 ? -23.630 -1.914 21.489 1.00 80.69 87 GLY A C 1
ATOM 668 O O . GLY A 1 87 ? -24.678 -1.342 21.203 1.00 80.69 87 GLY A O 1
ATOM 669 N N . ASP A 1 88 ? -22.780 -1.419 22.394 1.00 89.31 88 ASP A N 1
ATOM 670 C CA . ASP A 1 88 ? -22.953 -0.100 23.010 1.00 89.31 88 ASP A CA 1
ATOM 671 C C . ASP A 1 88 ? -22.883 1.012 21.944 1.00 89.31 88 ASP A C 1
ATOM 673 O O . ASP A 1 88 ? -21.972 1.026 21.112 1.00 89.31 88 ASP A O 1
ATOM 677 N N . ASN A 1 89 ? -23.811 1.977 21.981 1.00 90.31 89 ASN A N 1
ATOM 678 C CA . ASN A 1 89 ? -23.899 3.080 21.013 1.00 90.31 89 ASN A CA 1
ATOM 679 C C . ASN A 1 89 ? -22.572 3.835 20.816 1.00 90.31 89 ASN A C 1
ATOM 681 O O . ASN A 1 89 ? -22.216 4.208 19.692 1.00 90.31 89 ASN A O 1
ATOM 685 N N . ARG A 1 90 ? -21.821 4.072 21.899 1.00 90.19 90 ARG A N 1
ATOM 686 C CA . ARG A 1 90 ? -20.534 4.775 21.842 1.00 90.19 90 ARG A CA 1
ATOM 687 C C . ARG A 1 90 ? -19.479 3.928 21.139 1.00 90.19 90 ARG A C 1
ATOM 689 O O . ARG A 1 90 ? -18.707 4.464 20.344 1.00 90.19 90 ARG A O 1
ATOM 696 N N . VAL A 1 91 ? -19.435 2.632 21.437 1.00 91.19 91 VAL A N 1
ATOM 697 C CA . VAL A 1 91 ? -18.482 1.696 20.827 1.00 91.19 91 VAL A CA 1
ATOM 698 C C . VAL A 1 91 ? -18.819 1.495 19.351 1.00 91.19 91 VAL A C 1
ATOM 700 O O . VAL A 1 91 ? -17.933 1.661 18.516 1.00 91.19 91 VAL A O 1
ATOM 703 N N . GLN A 1 92 ? -20.090 1.258 19.016 1.00 93.62 92 GLN A N 1
ATOM 704 C CA . GLN A 1 92 ? -20.576 1.129 17.636 1.00 93.62 92 GLN A CA 1
ATOM 705 C C . GLN A 1 92 ? -20.183 2.327 16.773 1.00 93.62 92 GLN A C 1
ATOM 707 O O . GLN A 1 92 ? -19.585 2.156 15.713 1.00 93.62 92 GLN A O 1
ATOM 712 N N . THR A 1 93 ? -20.412 3.548 17.268 1.00 95.00 93 THR A N 1
ATOM 713 C CA . THR A 1 93 ? -20.042 4.770 16.538 1.00 95.00 93 THR A CA 1
ATOM 714 C C . THR A 1 93 ? -18.552 4.785 16.178 1.00 95.00 93 THR A C 1
ATOM 716 O O . THR A 1 93 ? -18.185 5.136 15.055 1.00 95.00 93 THR A O 1
ATOM 719 N N . GLN A 1 94 ? -17.679 4.384 17.108 1.00 95.12 94 GLN A N 1
ATOM 720 C CA . GLN A 1 94 ? -16.236 4.348 16.858 1.00 95.12 94 GLN A CA 1
ATOM 721 C C . GLN A 1 94 ? -15.841 3.211 15.920 1.00 95.12 94 GLN A C 1
ATOM 723 O O . GLN A 1 94 ? -15.053 3.429 15.003 1.00 95.12 94 GLN A O 1
ATOM 728 N N . VAL A 1 95 ? -16.439 2.032 16.080 1.00 95.44 95 VAL A N 1
ATOM 729 C CA . VAL A 1 95 ? -16.244 0.895 15.174 1.00 95.44 95 VAL A CA 1
ATOM 730 C C . VAL A 1 95 ? -16.614 1.268 13.737 1.00 95.44 95 VAL A C 1
ATOM 732 O O . VAL A 1 95 ? -15.872 0.934 12.812 1.00 95.44 95 VAL A O 1
ATOM 735 N N . ASP A 1 96 ? -17.703 2.006 13.531 1.00 95.81 96 ASP A N 1
ATOM 736 C CA . ASP A 1 96 ? -18.148 2.449 12.208 1.00 95.81 96 ASP A CA 1
ATOM 737 C C . ASP A 1 96 ? -17.234 3.509 11.593 1.00 95.81 96 ASP A C 1
ATOM 739 O O . ASP A 1 96 ? -16.956 3.483 10.390 1.00 95.81 96 ASP A O 1
ATOM 743 N N . VAL A 1 97 ? -16.747 4.459 12.394 1.00 96.81 97 VAL A N 1
ATOM 744 C CA . VAL A 1 97 ? -15.746 5.438 11.943 1.00 96.81 97 VAL A CA 1
ATOM 745 C C . VAL A 1 97 ? -14.453 4.723 11.549 1.00 96.81 97 VAL A C 1
ATOM 747 O O . VAL A 1 97 ? -13.991 4.890 10.420 1.00 96.81 97 VAL A O 1
ATOM 750 N N . THR A 1 98 ? -13.920 3.865 12.420 1.00 96.69 98 THR A N 1
ATOM 751 C CA . THR A 1 98 ? -12.713 3.072 12.161 1.00 96.69 98 THR A CA 1
ATOM 752 C C . THR A 1 98 ? -12.878 2.185 10.922 1.00 96.69 98 THR A C 1
ATOM 754 O O . THR A 1 98 ? -11.999 2.146 10.064 1.00 96.69 98 THR A O 1
ATOM 757 N N . SER A 1 99 ? -14.031 1.526 10.761 1.00 97.38 99 SER A N 1
ATOM 758 C CA . SER A 1 99 ? -14.334 0.695 9.589 1.00 97.38 99 SER A CA 1
ATOM 759 C C . SER A 1 99 ? -14.346 1.503 8.290 1.00 97.38 99 SER A C 1
ATOM 761 O O . SER A 1 99 ? -13.855 1.022 7.266 1.00 97.38 99 SER A O 1
ATOM 763 N N . ARG A 1 100 ? -14.903 2.721 8.308 1.00 98.19 100 ARG A N 1
ATOM 764 C CA . ARG A 1 100 ? -14.913 3.621 7.144 1.00 98.19 100 ARG A CA 1
ATOM 765 C C . ARG A 1 100 ? -13.517 4.137 6.812 1.00 98.19 100 ARG A C 1
ATOM 767 O O . ARG A 1 100 ? -13.164 4.174 5.637 1.00 98.19 100 ARG A O 1
ATOM 774 N N . ASN A 1 101 ? -12.725 4.490 7.822 1.00 97.69 101 ASN A N 1
ATOM 775 C CA . ASN A 1 101 ? -11.346 4.941 7.636 1.00 97.69 101 ASN A CA 1
ATOM 776 C C . ASN A 1 101 ? -10.477 3.837 7.025 1.00 97.69 101 ASN A C 1
ATOM 778 O O . ASN A 1 101 ? -9.802 4.085 6.029 1.00 97.69 101 ASN A O 1
ATOM 782 N N . LEU A 1 102 ? -10.563 2.610 7.553 1.00 97.31 102 LEU A N 1
ATOM 783 C CA . LEU A 1 102 ? -9.816 1.465 7.029 1.00 97.31 102 LEU A CA 1
ATOM 784 C C . LEU A 1 102 ? -10.174 1.203 5.565 1.00 97.31 102 LEU A C 1
ATOM 786 O O . LEU A 1 102 ? -9.295 1.057 4.721 1.00 97.31 102 LEU A O 1
ATOM 790 N N . ARG A 1 103 ? -11.476 1.185 5.253 1.00 97.06 103 ARG A N 1
ATOM 791 C CA . ARG A 1 103 ? -11.961 1.000 3.882 1.00 97.06 103 ARG A CA 1
ATOM 792 C C . ARG A 1 103 ? -11.435 2.083 2.942 1.00 97.06 103 ARG A C 1
ATOM 794 O O . ARG A 1 103 ? -10.952 1.749 1.866 1.00 97.06 103 ARG A O 1
ATOM 801 N N . ARG A 1 104 ? -11.510 3.353 3.349 1.00 97.88 104 ARG A N 1
ATOM 802 C CA . ARG A 1 104 ? -11.014 4.479 2.550 1.00 97.88 104 ARG A CA 1
ATOM 803 C C . ARG A 1 104 ? -9.526 4.333 2.241 1.00 97.88 104 ARG A C 1
ATOM 805 O O . ARG A 1 104 ? -9.137 4.532 1.098 1.00 97.88 104 ARG A O 1
ATOM 812 N N . GLU A 1 105 ? -8.711 3.975 3.231 1.00 97.06 105 GLU A N 1
ATOM 813 C CA . GLU A 1 105 ? -7.266 3.835 3.023 1.00 97.06 105 GLU A CA 1
ATOM 814 C C . GLU A 1 105 ? -6.929 2.650 2.105 1.00 97.06 105 GLU A C 1
ATOM 816 O O . GLU A 1 105 ? -6.074 2.775 1.233 1.00 97.06 105 GLU A O 1
ATOM 821 N N . ILE A 1 106 ? -7.655 1.531 2.218 1.00 94.12 106 ILE A N 1
ATOM 822 C CA . ILE A 1 106 ? -7.530 0.396 1.286 1.00 94.12 106 ILE A CA 1
ATOM 823 C C . ILE A 1 106 ? -7.878 0.822 -0.146 1.00 94.12 106 ILE A C 1
ATOM 825 O O . ILE A 1 106 ? -7.143 0.500 -1.077 1.00 94.12 106 ILE A O 1
ATOM 829 N N . GLU A 1 107 ? -8.992 1.533 -0.337 1.00 95.75 107 GLU A N 1
ATOM 830 C CA . GLU A 1 107 ? -9.413 2.015 -1.658 1.00 95.75 107 GLU A CA 1
ATOM 831 C C . GLU A 1 107 ? -8.383 2.994 -2.244 1.00 95.75 107 GLU A C 1
ATOM 833 O O . GLU A 1 107 ? -8.078 2.934 -3.435 1.00 95.75 107 GLU A O 1
ATOM 838 N N . GLN A 1 108 ? -7.806 3.865 -1.413 1.00 95.50 108 GLN A N 1
ATOM 839 C CA . GLN A 1 108 ? -6.748 4.781 -1.828 1.00 95.50 108 GLN A CA 1
ATOM 840 C C . GLN A 1 108 ? -5.474 4.031 -2.235 1.00 95.50 108 GLN A C 1
ATOM 842 O O . GLN A 1 108 ? -4.901 4.335 -3.281 1.00 95.50 108 GLN A O 1
ATOM 847 N N . TYR A 1 109 ? -5.055 3.033 -1.452 1.00 95.25 109 TYR A N 1
ATOM 848 C CA . TYR A 1 109 ? -3.932 2.164 -1.798 1.00 95.25 109 TYR A CA 1
ATOM 849 C C . TYR A 1 109 ? -4.160 1.476 -3.148 1.00 95.25 109 TYR A C 1
ATOM 851 O O . TYR A 1 109 ? -3.325 1.595 -4.038 1.00 95.25 109 TYR A O 1
ATOM 859 N N . GLN A 1 110 ? -5.323 0.854 -3.355 1.00 93.19 110 GLN A N 1
ATOM 860 C CA . GLN A 1 110 ? -5.660 0.186 -4.617 1.00 93.19 110 GLN A CA 1
ATOM 861 C C . GLN A 1 110 ? -5.643 1.136 -5.822 1.00 93.19 110 GLN A C 1
ATOM 863 O O . GLN A 1 110 ? -5.168 0.759 -6.894 1.00 93.19 110 GLN A O 1
ATOM 868 N N . ARG A 1 111 ? -6.128 2.374 -5.660 1.00 94.50 111 ARG A N 1
ATOM 869 C CA . ARG A 1 111 ? -6.056 3.401 -6.712 1.00 94.50 111 ARG A CA 1
ATOM 870 C C . ARG A 1 111 ? -4.611 3.758 -7.050 1.00 94.50 111 ARG A C 1
ATOM 872 O O . ARG A 1 111 ? -4.248 3.701 -8.219 1.00 94.50 111 ARG A O 1
ATOM 879 N N . CYS A 1 112 ? -3.785 4.042 -6.040 1.00 92.25 112 CYS A N 1
ATOM 880 C CA . CYS A 1 112 ? -2.363 4.333 -6.237 1.00 92.25 112 CYS A CA 1
ATOM 881 C C . CYS A 1 112 ? -1.636 3.181 -6.949 1.00 92.25 112 CYS A C 1
ATOM 883 O O . CYS A 1 112 ? -0.883 3.435 -7.885 1.00 92.25 112 CYS A O 1
ATOM 885 N N . GLN A 1 113 ? -1.913 1.928 -6.569 1.00 91.12 113 GLN A N 1
ATOM 886 C CA . GLN A 1 113 ? -1.346 0.752 -7.235 1.00 91.12 113 GLN A CA 1
ATOM 887 C C . GLN A 1 113 ? -1.792 0.645 -8.693 1.00 91.12 113 GLN A C 1
ATOM 889 O O . GLN A 1 113 ? -0.967 0.408 -9.570 1.00 91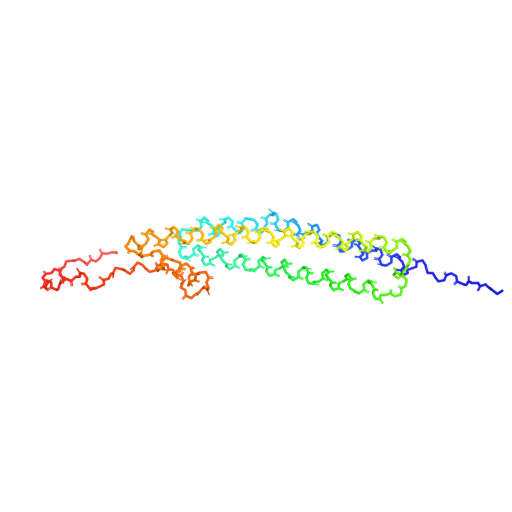.12 113 GLN A O 1
ATOM 894 N N . SER A 1 114 ? -3.080 0.855 -8.981 1.00 90.19 114 SER A N 1
ATOM 895 C CA . SER A 1 114 ? -3.587 0.821 -10.358 1.00 90.19 114 SER A CA 1
ATOM 896 C C . SER A 1 114 ? -2.915 1.873 -11.242 1.00 90.19 114 SER A C 1
ATOM 898 O O . SER A 1 114 ? -2.537 1.581 -12.376 1.00 90.19 114 SER A O 1
ATOM 900 N N . ASP A 1 115 ? -2.736 3.086 -10.723 1.00 92.94 115 ASP A N 1
ATOM 901 C CA . ASP A 1 115 ? -2.095 4.171 -11.462 1.00 92.94 115 ASP A CA 1
ATOM 902 C C . ASP A 1 115 ? -0.593 3.924 -11.652 1.00 92.94 115 ASP A C 1
ATOM 904 O O . ASP A 1 115 ? -0.060 4.178 -12.734 1.00 92.94 115 ASP A O 1
ATOM 908 N N . PHE A 1 116 ? 0.081 3.362 -10.646 1.00 91.94 116 PHE A N 1
ATOM 909 C CA . PHE A 1 116 ? 1.467 2.919 -10.768 1.00 91.94 116 PHE A CA 1
ATOM 910 C C . PHE A 1 116 ? 1.628 1.841 -11.846 1.00 91.94 116 PHE A C 1
ATOM 912 O O . PHE A 1 116 ? 2.471 1.998 -12.724 1.00 91.94 116 PHE A O 1
ATOM 919 N N . GLN A 1 117 ? 0.786 0.805 -11.849 1.00 90.19 117 GLN A N 1
ATOM 920 C CA . GLN A 1 117 ? 0.853 -0.279 -12.836 1.00 90.19 117 GLN A CA 1
ATOM 921 C C . GLN A 1 117 ? 0.687 0.231 -14.274 1.00 90.19 117 GLN A C 1
ATOM 923 O O . GLN A 1 117 ? 1.415 -0.189 -15.169 1.00 90.19 117 GLN A O 1
ATOM 928 N N . LYS A 1 118 ? -0.203 1.206 -14.504 1.00 92.38 118 LYS A N 1
ATOM 929 C CA . LYS A 1 118 ? -0.335 1.860 -15.819 1.00 92.38 118 LYS A CA 1
ATOM 930 C C . LYS A 1 118 ? 0.944 2.593 -16.226 1.00 92.38 118 LYS A C 1
ATOM 932 O O . LYS A 1 118 ? 1.383 2.466 -17.365 1.00 92.38 118 LYS A O 1
ATOM 937 N N . ARG A 1 119 ? 1.546 3.352 -15.302 1.00 91.94 119 ARG A N 1
ATOM 938 C CA . ARG A 1 119 ? 2.810 4.070 -15.547 1.00 91.94 119 ARG A CA 1
ATOM 939 C C . ARG A 1 119 ? 3.962 3.104 -15.813 1.00 91.94 119 ARG A C 1
ATOM 941 O O . ARG A 1 119 ? 4.771 3.371 -16.695 1.00 91.94 119 ARG A O 1
ATOM 948 N N . LEU A 1 120 ? 4.022 1.996 -15.076 1.00 89.25 120 LEU A N 1
ATOM 949 C CA . LEU A 1 120 ? 5.026 0.955 -15.259 1.00 89.25 120 LEU A CA 1
ATOM 950 C C . LEU A 1 120 ? 4.867 0.272 -16.621 1.00 89.25 120 LEU A C 1
ATOM 952 O O . LEU A 1 120 ? 5.848 0.158 -17.348 1.00 89.25 120 LEU A O 1
ATOM 956 N N . ARG A 1 121 ? 3.640 -0.100 -17.011 1.00 89.38 121 ARG A N 1
ATOM 957 C CA . ARG A 1 121 ? 3.347 -0.672 -18.336 1.00 89.38 121 ARG A CA 1
ATOM 958 C C . ARG A 1 121 ? 3.806 0.251 -19.463 1.00 89.38 121 ARG A C 1
ATOM 960 O O . ARG A 1 121 ? 4.497 -0.194 -20.370 1.00 89.38 121 ARG A O 1
ATOM 967 N N . GLU A 1 122 ? 3.479 1.539 -19.378 1.00 91.25 122 GLU A N 1
ATOM 968 C CA . GLU A 1 122 ? 3.902 2.548 -20.360 1.00 91.25 122 GLU A CA 1
ATOM 969 C C . GLU A 1 122 ? 5.432 2.699 -20.425 1.00 91.25 122 GLU A C 1
ATOM 971 O O . GLU A 1 122 ? 6.010 2.813 -21.504 1.00 91.25 122 GLU A O 1
ATOM 976 N N . GLN A 1 123 ? 6.112 2.666 -19.278 1.00 87.38 123 GLN A N 1
ATOM 977 C CA . GLN A 1 123 ? 7.576 2.686 -19.220 1.00 87.38 123 GLN A CA 1
ATOM 978 C C . GLN A 1 123 ? 8.203 1.460 -19.887 1.00 87.38 123 GLN A C 1
ATOM 980 O O . GLN A 1 123 ? 9.115 1.603 -20.702 1.00 87.38 123 GLN A O 1
ATOM 985 N N . VAL A 1 124 ? 7.701 0.266 -19.571 1.00 85.12 124 VAL A N 1
ATOM 986 C CA . VAL A 1 124 ? 8.156 -0.994 -20.174 1.00 85.12 124 VAL A CA 1
ATOM 987 C C . VAL A 1 124 ? 7.917 -0.974 -21.683 1.00 85.12 124 VAL A C 1
ATOM 989 O O . VAL A 1 124 ? 8.822 -1.314 -22.439 1.00 85.12 124 VAL A O 1
ATOM 992 N N . ARG A 1 125 ? 6.751 -0.491 -22.127 1.00 87.56 125 ARG A N 1
ATOM 993 C CA . ARG A 1 125 ? 6.405 -0.344 -23.546 1.00 87.56 125 ARG A CA 1
ATOM 994 C C . ARG A 1 125 ? 7.424 0.496 -24.300 1.00 87.56 125 ARG A C 1
ATOM 996 O O . ARG A 1 125 ? 7.971 0.034 -25.293 1.00 87.56 125 ARG A O 1
ATOM 1003 N N . ARG A 1 126 ? 7.735 1.694 -23.801 1.00 88.06 126 ARG A N 1
ATOM 1004 C CA . ARG A 1 126 ? 8.719 2.582 -24.444 1.00 88.06 126 ARG A CA 1
ATOM 1005 C C . ARG A 1 126 ? 10.096 1.942 -24.542 1.00 88.06 126 ARG A C 1
ATOM 1007 O O . ARG A 1 126 ? 10.768 2.084 -25.556 1.00 88.06 126 ARG A O 1
ATOM 1014 N N . ARG A 1 127 ? 10.527 1.237 -23.495 1.00 83.12 127 ARG A N 1
ATOM 1015 C CA . ARG A 1 127 ? 11.805 0.512 -23.511 1.00 83.12 127 ARG A CA 1
ATOM 1016 C C . ARG A 1 127 ? 11.788 -0.617 -24.541 1.00 83.12 127 ARG A C 1
ATOM 1018 O O . ARG A 1 127 ? 12.778 -0.788 -25.243 1.00 83.12 127 ARG A O 1
ATOM 1025 N N . TYR A 1 128 ? 10.664 -1.323 -24.669 1.00 83.62 128 TYR A N 1
ATOM 1026 C CA . TYR A 1 128 ? 10.486 -2.365 -25.677 1.00 83.62 128 TYR A CA 1
ATOM 1027 C C . TYR A 1 128 ? 10.546 -1.799 -27.098 1.00 83.62 128 TYR A C 1
ATOM 1029 O O . TYR A 1 128 ? 11.262 -2.342 -27.929 1.00 83.62 128 TYR A O 1
ATOM 1037 N N . GLU A 1 129 ? 9.852 -0.689 -27.360 1.00 86.06 129 GLU A N 1
ATOM 1038 C CA . GLU A 1 129 ? 9.854 0.009 -28.655 1.00 86.06 129 GLU A CA 1
ATOM 1039 C C . GLU A 1 129 ? 11.256 0.518 -29.031 1.00 86.06 129 GLU A C 1
ATOM 1041 O O . GLU A 1 129 ? 11.667 0.410 -30.182 1.00 86.06 129 GLU A O 1
ATOM 1046 N N . ILE A 1 130 ? 12.025 1.028 -28.060 1.00 85.44 130 ILE A N 1
ATOM 1047 C CA . ILE A 1 130 ? 13.418 1.452 -28.282 1.00 85.44 130 ILE A CA 1
ATOM 1048 C C . ILE A 1 130 ? 14.321 0.251 -28.595 1.00 85.44 130 ILE A C 1
ATOM 1050 O O . ILE A 1 130 ? 15.192 0.349 -29.458 1.00 85.44 130 ILE A O 1
ATOM 1054 N N . ALA A 1 131 ? 14.142 -0.866 -27.885 1.00 83.19 131 ALA A N 1
ATOM 1055 C CA . ALA A 1 131 ? 14.941 -2.073 -28.083 1.00 83.19 131 ALA A CA 1
ATOM 1056 C C . ALA A 1 131 ? 14.572 -2.830 -29.372 1.00 83.19 131 ALA A C 1
ATOM 1058 O O . ALA A 1 131 ? 15.438 -3.469 -29.965 1.00 83.19 131 ALA A O 1
ATOM 1059 N N . ASN A 1 132 ? 13.311 -2.739 -29.806 1.00 83.38 132 ASN A N 1
ATOM 1060 C CA . ASN A 1 132 ? 12.749 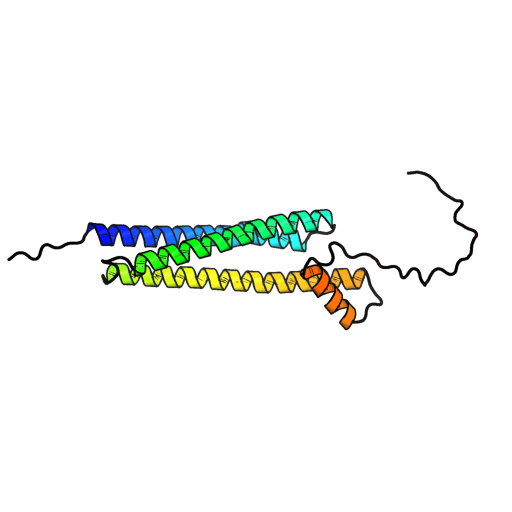-3.455 -30.949 1.00 83.38 132 ASN A CA 1
ATOM 1061 C C . ASN A 1 132 ? 11.975 -2.485 -31.867 1.00 83.38 132 ASN A C 1
ATOM 1063 O O . ASN A 1 132 ? 10.744 -2.520 -31.901 1.00 83.38 132 ASN A O 1
ATOM 1067 N N . PRO A 1 133 ? 12.667 -1.620 -32.631 1.00 85.50 133 PRO A N 1
ATOM 1068 C CA . PRO A 1 133 ? 12.023 -0.579 -33.442 1.00 85.50 133 PRO A CA 1
ATOM 1069 C C . PRO A 1 133 ? 11.138 -1.124 -34.575 1.00 85.50 133 PRO A C 1
ATOM 1071 O O . PRO A 1 133 ? 10.243 -0.425 -35.041 1.00 85.50 133 PRO A O 1
ATOM 1074 N N . GLU A 1 134 ? 11.376 -2.365 -35.006 1.00 86.62 134 GLU A N 1
ATOM 1075 C CA . GLU A 1 134 ? 10.616 -3.046 -36.064 1.00 86.62 134 GLU A CA 1
ATOM 1076 C C . GLU A 1 134 ? 9.449 -3.891 -35.516 1.00 86.62 134 GLU A C 1
ATOM 1078 O O . GLU A 1 134 ? 8.718 -4.501 -36.295 1.00 86.62 134 GLU A O 1
ATOM 1083 N N . ALA A 1 135 ? 9.277 -3.967 -34.188 1.00 84.69 135 ALA A N 1
ATOM 1084 C CA . ALA A 1 135 ? 8.221 -4.772 -33.584 1.00 84.69 135 ALA A CA 1
ATOM 1085 C C . ALA A 1 135 ? 6.838 -4.204 -33.920 1.00 84.69 135 ALA A C 1
ATOM 1087 O O . ALA A 1 135 ? 6.574 -3.002 -33.822 1.00 84.69 135 ALA A O 1
ATOM 1088 N N . THR A 1 136 ? 5.920 -5.091 -34.285 1.00 87.19 136 THR A N 1
ATOM 1089 C CA . THR A 1 136 ? 4.522 -4.733 -34.503 1.00 87.19 136 THR A CA 1
ATOM 1090 C C . THR A 1 136 ? 3.850 -4.326 -33.183 1.00 87.19 136 THR A C 1
ATOM 1092 O O . THR A 1 136 ? 4.281 -4.739 -32.102 1.00 87.19 136 THR A O 1
ATOM 1095 N N . PRO A 1 137 ? 2.741 -3.560 -33.228 1.00 84.75 137 PRO A N 1
ATOM 1096 C CA . PRO A 1 137 ? 2.005 -3.190 -32.017 1.00 84.75 137 PRO A CA 1
ATOM 1097 C C . PRO A 1 137 ? 1.582 -4.388 -31.156 1.00 84.75 137 PRO A C 1
ATOM 1099 O O . PRO A 1 137 ? 1.513 -4.267 -29.937 1.00 84.75 137 PRO A O 1
ATOM 1102 N N . GLU A 1 138 ? 1.302 -5.535 -31.778 1.00 86.94 138 GLU A N 1
ATOM 1103 C CA . GLU A 1 138 ? 0.918 -6.759 -31.074 1.00 86.94 138 GLU A CA 1
ATOM 1104 C C . GLU A 1 138 ? 2.110 -7.407 -30.354 1.00 86.94 138 GLU A C 1
ATOM 1106 O O . GLU A 1 138 ? 1.985 -7.783 -29.190 1.00 86.94 138 GLU A O 1
ATOM 1111 N N . GLU A 1 139 ? 3.281 -7.460 -30.994 1.00 82.56 139 GLU A N 1
ATOM 1112 C CA . GLU A 1 139 ? 4.521 -7.962 -30.382 1.00 82.56 139 GLU A CA 1
ATOM 1113 C C . GLU A 1 139 ? 4.978 -7.082 -29.213 1.00 82.56 139 GLU A C 1
ATOM 1115 O O . GLU A 1 139 ? 5.428 -7.599 -28.192 1.00 82.56 139 GLU A O 1
ATOM 1120 N N . ILE A 1 140 ? 4.795 -5.762 -29.319 1.00 82.88 140 ILE A N 1
ATOM 1121 C CA . ILE A 1 140 ? 5.083 -4.822 -28.229 1.00 82.88 140 ILE A CA 1
ATOM 1122 C C . ILE A 1 140 ? 4.208 -5.125 -27.008 1.00 82.88 140 ILE A C 1
ATOM 1124 O O . ILE A 1 140 ? 4.723 -5.219 -25.896 1.00 82.88 140 ILE A O 1
ATOM 1128 N N . GLU A 1 141 ? 2.894 -5.294 -27.183 1.00 84.50 141 GLU A N 1
ATOM 1129 C CA . GLU A 1 141 ? 1.996 -5.597 -26.057 1.00 84.50 141 GLU A CA 1
ATOM 1130 C C . GLU A 1 141 ? 2.307 -6.961 -25.427 1.00 84.50 141 GLU A C 1
ATOM 1132 O O . GLU A 1 141 ? 2.323 -7.075 -24.200 1.00 84.50 141 GLU A O 1
ATOM 1137 N N . GLN A 1 142 ? 2.619 -7.975 -26.242 1.00 83.25 142 GLN A N 1
ATOM 1138 C CA . GLN A 1 142 ? 3.035 -9.291 -25.750 1.00 83.25 142 GLN A CA 1
ATOM 1139 C C . GLN A 1 142 ? 4.343 -9.210 -24.953 1.00 83.25 142 GLN A C 1
ATOM 1141 O O . GLN A 1 142 ? 4.413 -9.732 -23.841 1.00 83.25 142 GLN A O 1
ATOM 1146 N N . GLY A 1 143 ? 5.353 -8.504 -25.470 1.00 78.06 143 GLY A N 1
ATOM 1147 C CA . GLY A 1 143 ? 6.632 -8.309 -24.787 1.00 78.06 143 GLY A CA 1
ATOM 1148 C C . GLY A 1 143 ? 6.494 -7.535 -23.475 1.00 78.06 143 GLY A C 1
ATOM 1149 O O . GLY A 1 143 ? 7.093 -7.897 -22.462 1.00 78.06 143 GLY A O 1
ATOM 1150 N N . VAL A 1 144 ? 5.641 -6.510 -23.450 1.00 82.06 144 VAL A N 1
ATOM 1151 C CA . VAL A 1 144 ? 5.314 -5.769 -22.225 1.00 82.06 144 VAL A CA 1
ATOM 1152 C C . VAL A 1 144 ? 4.695 -6.686 -21.174 1.00 82.06 144 VAL A C 1
ATOM 1154 O O . VAL A 1 144 ? 5.120 -6.662 -20.017 1.00 82.06 144 VAL A O 1
ATOM 1157 N N . ASP A 1 145 ? 3.724 -7.514 -21.559 1.00 80.56 145 ASP A N 1
ATOM 1158 C CA . ASP A 1 145 ? 3.078 -8.442 -20.633 1.00 80.56 145 ASP A CA 1
ATOM 1159 C C . ASP A 1 145 ? 4.062 -9.520 -20.132 1.00 80.56 145 ASP A C 1
ATOM 1161 O O . ASP A 1 145 ? 4.067 -9.824 -18.937 1.00 80.56 145 ASP A O 1
ATOM 1165 N N . SER A 1 146 ? 4.973 -10.018 -20.977 1.00 76.69 146 SER A N 1
ATOM 1166 C CA . SER A 1 146 ? 6.045 -10.948 -20.578 1.00 76.69 146 SER A CA 1
ATOM 1167 C C . SER A 1 146 ? 7.025 -10.351 -19.559 1.00 76.69 146 SER A C 1
ATOM 1169 O O . SER A 1 146 ? 7.366 -11.010 -18.569 1.00 76.69 146 SER A O 1
ATOM 1171 N N . VAL A 1 147 ? 7.441 -9.093 -19.741 1.00 72.88 147 VAL A N 1
ATOM 1172 C CA . VAL A 1 147 ? 8.324 -8.386 -18.794 1.00 72.88 147 VAL A CA 1
ATOM 1173 C C . VAL A 1 147 ? 7.605 -8.112 -17.469 1.00 72.88 147 VAL A C 1
ATOM 1175 O O . VAL A 1 147 ? 8.179 -8.290 -16.393 1.00 72.88 147 VAL A O 1
ATOM 1178 N N . LEU A 1 148 ? 6.332 -7.708 -17.510 1.00 74.38 148 LEU A N 1
ATOM 1179 C CA . LEU A 1 148 ? 5.546 -7.445 -16.299 1.00 74.38 148 LEU A CA 1
ATOM 1180 C C . LEU A 1 148 ? 5.247 -8.717 -15.497 1.00 74.38 148 LEU A C 1
ATOM 1182 O O . LEU A 1 148 ? 5.254 -8.672 -14.268 1.00 74.38 148 LEU A O 1
ATOM 1186 N N . LEU A 1 149 ? 5.039 -9.851 -16.169 1.00 70.31 149 LEU A N 1
ATOM 1187 C CA . LEU A 1 149 ? 4.872 -11.163 -15.534 1.00 70.31 149 LEU A CA 1
ATOM 1188 C C . LEU A 1 149 ? 6.182 -11.727 -14.956 1.00 70.31 149 LEU A C 1
ATOM 1190 O O . LEU A 1 149 ? 6.174 -12.812 -14.375 1.00 70.31 149 LEU A O 1
ATOM 1194 N N . GLY A 1 150 ? 7.308 -11.022 -15.117 1.00 58.91 150 GLY A N 1
ATOM 1195 C CA . GLY A 1 150 ? 8.623 -11.467 -14.657 1.00 58.91 150 GLY A CA 1
ATOM 1196 C C . GLY A 1 150 ? 9.176 -12.659 -15.442 1.00 58.91 150 GLY A C 1
ATOM 1197 O O . GLY A 1 150 ? 10.140 -13.285 -15.000 1.00 58.91 150 GLY A O 1
ATOM 1198 N N . GLN A 1 151 ? 8.570 -12.981 -16.592 1.00 50.91 151 GLN A N 1
ATOM 1199 C CA . GLN A 1 151 ? 9.027 -14.047 -17.487 1.00 50.91 151 GLN A CA 1
ATOM 1200 C C . GLN A 1 151 ? 10.275 -13.623 -18.271 1.00 50.91 151 GLN A C 1
ATOM 1202 O O . GLN A 1 151 ? 11.084 -14.474 -18.634 1.00 50.91 151 GLN A O 1
ATOM 1207 N N . GLU A 1 152 ? 10.473 -12.316 -18.461 1.00 53.41 152 GLU A N 1
ATOM 1208 C CA . GLU A 1 152 ? 11.651 -11.743 -19.107 1.00 53.41 152 GLU A CA 1
ATOM 1209 C C . GLU A 1 152 ? 12.331 -10.734 -18.161 1.00 53.41 152 GLU A C 1
ATOM 1211 O O . GLU A 1 152 ? 11.729 -9.751 -17.734 1.00 53.41 152 GLU A O 1
ATOM 1216 N N . GLN A 1 153 ? 13.579 -11.023 -17.767 1.00 46.16 153 GLN A N 1
ATOM 1217 C CA . GLN A 1 153 ? 14.329 -10.288 -16.725 1.00 46.16 153 GLN A CA 1
ATOM 1218 C C . GLN A 1 153 ? 14.986 -8.996 -17.245 1.00 46.16 153 GLN A C 1
ATOM 1220 O O . GLN A 1 153 ? 15.393 -8.135 -16.471 1.00 46.16 153 GLN A O 1
ATOM 1225 N N . SER A 1 154 ? 15.135 -8.873 -18.560 1.00 48.28 154 SER A N 1
ATOM 1226 C CA . SER A 1 154 ? 15.776 -7.747 -19.232 1.00 48.28 154 SER A CA 1
ATOM 1227 C C . SER A 1 154 ? 15.362 -7.765 -20.694 1.00 48.28 154 SER A C 1
ATOM 1229 O O . SER A 1 154 ? 15.344 -8.850 -21.271 1.00 48.28 154 SER A O 1
ATOM 1231 N N . PHE A 1 155 ? 15.124 -6.599 -21.302 1.00 52.94 155 PHE A N 1
ATOM 1232 C CA . PHE A 1 155 ? 15.005 -6.483 -22.756 1.00 52.94 155 PHE A CA 1
ATOM 1233 C C . PHE A 1 155 ? 16.274 -7.058 -23.389 1.00 52.94 155 PHE A C 1
ATOM 1235 O O . PHE A 1 155 ? 17.337 -6.434 -23.329 1.00 52.94 155 PHE A O 1
ATOM 1242 N N . GLN A 1 156 ? 16.201 -8.267 -23.940 1.00 44.44 156 GLN A N 1
ATOM 1243 C CA . GLN A 1 156 ? 17.267 -8.736 -24.806 1.00 44.44 156 GLN A CA 1
ATOM 1244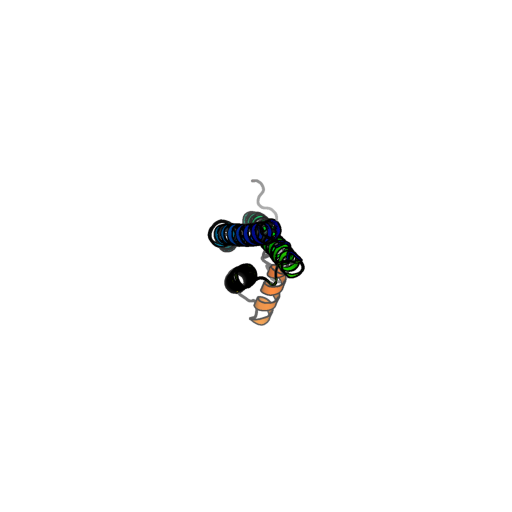 C C . GLN A 1 156 ? 17.077 -8.019 -26.134 1.00 44.44 156 GLN A C 1
ATOM 1246 O O . GLN A 1 156 ? 16.038 -8.153 -26.773 1.00 44.44 156 GLN A O 1
ATOM 1251 N N . VAL A 1 157 ? 18.069 -7.223 -26.533 1.00 39.53 157 VAL A N 1
ATOM 1252 C CA . VAL A 1 157 ? 18.165 -6.736 -27.909 1.00 39.53 157 VAL A CA 1
ATOM 1253 C C . VAL A 1 157 ? 18.354 -7.981 -28.770 1.00 39.53 157 VAL A C 1
ATOM 1255 O O . VAL A 1 157 ? 19.473 -8.472 -28.928 1.00 39.53 157 VAL A O 1
ATOM 1258 N N . TRP A 1 158 ? 17.260 -8.548 -29.273 1.00 32.84 158 TRP A N 1
ATOM 1259 C CA . TRP A 1 158 ? 17.334 -9.559 -30.310 1.00 32.84 158 TRP A CA 1
ATOM 1260 C C . TRP A 1 158 ? 17.689 -8.819 -31.590 1.00 32.84 158 TRP A C 1
ATOM 1262 O O . TRP A 1 158 ? 16.827 -8.414 -32.362 1.00 32.84 158 TRP A O 1
ATOM 1272 N N . TRP A 1 159 ? 18.986 -8.603 -31.816 1.00 27.42 159 TRP A N 1
ATOM 1273 C CA . TRP A 1 159 ? 19.410 -8.454 -33.195 1.00 27.42 159 TRP A CA 1
ATOM 1274 C C . TRP A 1 159 ? 19.103 -9.794 -33.869 1.00 27.42 159 TRP A C 1
ATOM 1276 O O . TRP A 1 159 ? 19.647 -10.813 -33.423 1.00 27.42 159 TRP A O 1
ATOM 1286 N N . PRO A 1 160 ? 18.229 -9.853 -34.889 1.00 35.62 160 PRO A N 1
ATOM 1287 C CA . PRO A 1 160 ? 17.995 -11.096 -35.591 1.00 35.62 160 PRO A CA 1
ATOM 1288 C C . PRO A 1 160 ? 19.329 -11.549 -36.183 1.00 35.62 160 PRO A C 1
ATOM 1290 O O . PRO A 1 160 ? 19.857 -10.959 -37.127 1.00 35.62 160 PRO A O 1
ATOM 1293 N N . LEU A 1 161 ? 19.873 -12.643 -35.648 1.00 40.09 161 LEU A N 1
ATOM 1294 C CA . LEU A 1 161 ? 21.072 -13.304 -36.171 1.00 40.09 161 LEU A CA 1
ATOM 1295 C C . LEU A 1 161 ? 20.878 -13.838 -37.607 1.00 40.09 161 LEU A C 1
ATOM 1297 O O . LEU A 1 161 ? 21.780 -14.454 -38.161 1.00 40.09 161 LEU A O 1
ATOM 1301 N N . SER A 1 162 ? 19.724 -13.592 -38.231 1.00 42.53 162 SER A N 1
ATOM 1302 C CA . SER A 1 162 ? 19.448 -13.865 -39.640 1.00 42.53 162 SER A CA 1
ATOM 1303 C C . SER A 1 162 ? 19.824 -12.721 -40.592 1.00 42.53 162 SER A C 1
ATOM 1305 O O . SER A 1 162 ? 19.714 -12.908 -41.800 1.00 42.53 162 SER A O 1
ATOM 1307 N N . ALA A 1 163 ? 20.264 -11.554 -40.099 1.00 41.00 163 ALA A N 1
ATOM 1308 C CA . ALA A 1 163 ? 20.685 -10.426 -40.946 1.00 41.00 163 ALA A CA 1
ATOM 1309 C C . ALA A 1 163 ? 22.210 -10.342 -41.179 1.00 41.00 163 ALA A C 1
ATOM 1311 O O . ALA A 1 163 ? 22.683 -9.413 -41.832 1.00 41.00 163 ALA A O 1
ATOM 1312 N N . ILE A 1 164 ? 22.988 -11.307 -40.678 1.00 38.75 164 ILE A N 1
ATOM 1313 C CA . ILE A 1 164 ? 24.415 -11.433 -40.990 1.00 38.75 164 ILE A CA 1
ATOM 1314 C C . ILE A 1 164 ? 24.549 -12.524 -42.051 1.00 38.75 164 ILE A C 1
ATOM 1316 O O . ILE A 1 164 ? 24.526 -13.716 -41.751 1.00 38.75 164 ILE A O 1
ATOM 1320 N N . ALA A 1 165 ? 24.661 -12.110 -43.313 1.00 37.28 165 ALA A N 1
ATOM 1321 C CA . ALA A 1 165 ? 25.224 -12.981 -44.334 1.00 37.28 165 ALA A CA 1
ATOM 1322 C C . ALA A 1 165 ? 26.643 -13.386 -43.882 1.00 37.28 165 ALA A C 1
ATOM 1324 O O . ALA A 1 165 ? 27.388 -12.516 -43.423 1.00 37.28 165 ALA A O 1
ATOM 1325 N N . PRO A 1 166 ? 27.033 -14.667 -43.980 1.00 38.59 166 PRO A N 1
ATOM 1326 C CA . PRO A 1 166 ? 28.378 -15.087 -43.625 1.00 38.59 166 PRO A CA 1
ATOM 1327 C C . PRO A 1 166 ? 29.340 -14.617 -44.724 1.00 38.59 166 PRO A C 1
ATOM 1329 O O . PRO A 1 166 ? 29.579 -15.329 -45.696 1.00 38.59 166 PRO A O 1
ATOM 1332 N N . ASP A 1 167 ? 29.862 -13.396 -44.601 1.00 38.81 167 ASP A N 1
ATOM 1333 C CA . ASP A 1 167 ? 31.159 -13.058 -45.186 1.00 38.81 167 ASP A CA 1
ATOM 1334 C C . ASP A 1 167 ? 32.232 -13.432 -44.160 1.00 38.81 167 ASP A C 1
ATOM 1336 O O . ASP A 1 167 ? 32.438 -12.785 -43.130 1.00 38.81 167 ASP A O 1
ATOM 1340 N N . ASP A 1 168 ? 32.853 -14.562 -44.454 1.00 46.28 168 ASP A N 1
ATOM 1341 C CA . ASP A 1 168 ? 33.808 -15.318 -43.665 1.00 46.28 168 ASP A CA 1
ATOM 1342 C C . ASP A 1 168 ? 35.217 -14.687 -43.708 1.00 46.28 168 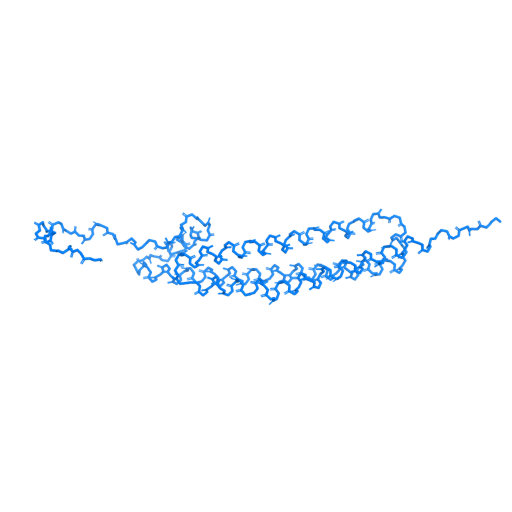ASP A C 1
ATOM 1344 O O . ASP A 1 168 ? 36.196 -15.343 -44.066 1.00 46.28 168 ASP A O 1
ATOM 1348 N N . SER A 1 169 ? 35.347 -13.385 -43.406 1.00 41.25 169 SER A N 1
ATOM 1349 C CA . SER A 1 169 ? 36.649 -12.706 -43.555 1.00 41.25 169 SER A CA 1
ATOM 1350 C C . SER A 1 169 ? 37.073 -11.690 -42.488 1.00 41.25 169 SER A C 1
ATOM 1352 O O . SER A 1 169 ? 38.191 -11.186 -42.587 1.00 41.25 169 SER A O 1
ATOM 1354 N N . LEU A 1 170 ? 36.295 -11.414 -41.428 1.00 32.94 170 LEU A N 1
ATOM 1355 C CA . LEU A 1 170 ? 36.659 -10.345 -40.467 1.00 32.94 170 LEU A CA 1
ATOM 1356 C C . LEU A 1 170 ? 36.689 -10.710 -38.970 1.00 32.94 170 LEU A C 1
ATOM 1358 O O . LEU A 1 170 ? 36.904 -9.824 -38.144 1.00 32.94 170 LEU A O 1
ATOM 1362 N N . ILE A 1 171 ? 36.596 -11.988 -38.578 1.00 38.69 171 ILE A N 1
ATOM 1363 C CA . ILE A 1 171 ? 36.842 -12.401 -37.175 1.00 38.69 171 ILE A CA 1
ATOM 1364 C C . ILE A 1 171 ? 38.331 -12.732 -36.968 1.00 38.69 171 ILE A C 1
ATOM 1366 O O . ILE A 1 171 ? 38.712 -13.834 -36.581 1.00 38.69 171 ILE A O 1
ATOM 1370 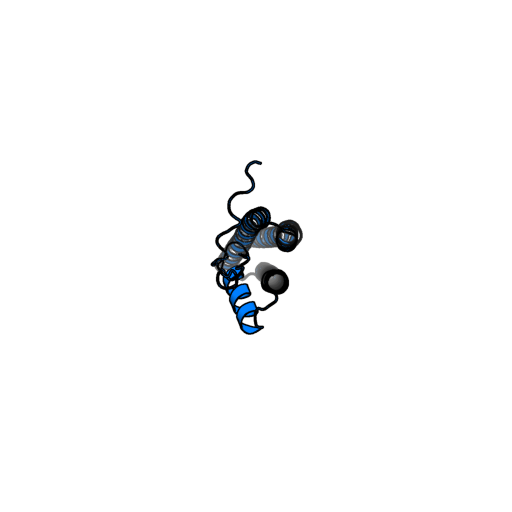N N . SER A 1 172 ? 39.203 -11.760 -37.245 1.00 39.12 172 SER A N 1
ATOM 1371 C CA . SER A 1 172 ? 40.620 -11.826 -36.857 1.00 39.12 172 SER A CA 1
ATOM 1372 C C . SER A 1 172 ? 41.177 -10.502 -36.329 1.00 39.12 172 SER A C 1
ATOM 1374 O O . SER A 1 172 ? 42.385 -10.276 -36.392 1.00 39.12 172 SER A O 1
ATOM 1376 N N . ALA A 1 173 ? 40.339 -9.615 -35.791 1.00 31.69 173 ALA A N 1
ATOM 1377 C CA . ALA A 1 173 ? 40.817 -8.359 -35.227 1.00 31.69 173 ALA A CA 1
ATOM 1378 C C . ALA A 1 173 ? 40.155 -8.044 -33.876 1.00 31.69 173 ALA A C 1
ATOM 1380 O O . ALA A 1 173 ? 38.989 -7.672 -33.826 1.00 31.69 173 ALA A O 1
ATOM 1381 N N . LEU A 1 174 ? 40.998 -8.097 -32.830 1.00 28.62 174 LEU A N 1
ATOM 1382 C CA . LEU A 1 174 ? 40.880 -7.450 -31.508 1.00 28.62 174 LEU A CA 1
ATOM 1383 C C . LEU A 1 174 ? 39.954 -8.177 -30.503 1.00 28.62 174 LEU A C 1
ATOM 1385 O O . LEU A 1 174 ? 38.748 -8.202 -30.667 1.00 28.62 174 LEU A O 1
ATOM 1389 N N . GLY A 1 175 ? 40.413 -8.812 -29.418 1.00 29.06 175 GLY A N 1
ATOM 1390 C CA . GLY A 1 175 ? 41.671 -8.664 -28.685 1.00 29.06 175 GLY A CA 1
ATOM 1391 C C . GLY A 1 175 ? 41.618 -7.485 -27.704 1.00 29.06 175 GLY A C 1
ATOM 1392 O O . GLY A 1 175 ? 41.831 -6.360 -28.131 1.00 29.06 175 GLY A O 1
ATOM 1393 N N . TYR A 1 176 ? 41.424 -7.797 -26.413 1.00 30.91 176 TYR A N 1
ATOM 1394 C CA . TYR A 1 176 ? 41.695 -6.972 -25.217 1.00 30.91 176 TYR A CA 1
ATOM 1395 C C . TYR A 1 176 ? 40.930 -5.639 -25.053 1.00 30.91 176 TYR A C 1
ATOM 1397 O O . TYR A 1 176 ? 41.290 -4.639 -25.668 1.00 30.91 176 TYR A O 1
ATOM 1405 N N . TRP A 1 177 ? 39.936 -5.593 -24.156 1.00 38.41 177 TRP A N 1
ATOM 1406 C CA . TRP A 1 177 ? 39.982 -5.102 -22.758 1.00 38.41 177 TRP A CA 1
ATOM 1407 C C . TRP A 1 177 ? 38.577 -5.161 -22.149 1.00 38.41 177 TRP A C 1
ATOM 1409 O O . TRP A 1 177 ? 37.618 -4.770 -22.848 1.00 38.41 177 TRP A O 1
#

Foldseek 3Di:
DDPPPPDPPLLVVLLVLLVVLVVLLVVLVCLCVPQLVVLLVQCLPDDDLVSNVVSVVSNVVSVVVSVVSLVVSVVSLVVSCVDPPCPPPVNVVSSVVSVVSSVVSVVVSVVVVVVSVVSLLVSQLVVLCVLCVPDDPVRSNVSSVCVVVVVDSDPDSCPPPVPDDPPPPPPPDDDDD

Radius of gyration: 26.95 Å; chains: 1; bounding box: 74×24×88 Å

Secondary structure (DSSP, 8-state):
-------SHHHHHHHHHHHHHHHHHHHHHHHIIIIIHHHHHHHHH--SHHHHHHHHHHHHHHHHHHHHHHHHHHHHHHHHHHSTTTTSHHHHHHHHHHHHHHHHHHHHHHHHHHHHHHHHHHHHHHHHHHH-TT--HHHHHHHHHHHHTTS-SS------TTS----TT-TT-----

Sequence (177 aa):
MNAIAEQPADATTLLNKCREINDGIADLKAKREGQLAAAQNAMLDSSTGKEDQVARQTLDYIEDEINNGFRYLRDLLKKIKQTPGSGDNRVQTQVDVTSRNLRREIEQYQRCQSDFQKRLREQVRRRYEIANPEATPEEIEQGVDSVLLGQEQSFQVWWPLSAIAPDDSLISALGYW

Organism: NCBI:txid1448319